Protein AF-A0A3B3TXC6-F1 (afdb_monomer_lite)

Radius of gyration: 25.76 Å; chains: 1; bounding box: 23×34×80 Å

Sequence (68 aa):
MKSKICSKLRHTKRNPISSCDFLPTVPQVLQKCAEFIEQYGIVDGIYRLSGVTSNIQRLRYSRQEKDV

InterPro domains:
  IPR000198 Rho GTPase-activating protein domain [PF00620] (27-62)
  IPR000198 Rho GTPase-activating protein domain [PS50238] (7-68)
  IPR008936 Rho GTPase activation protein [G3DSA:1.10.555.10] (5-67)
  IPR008936 Rho GTPase activation protein [SSF48350] (25-62)
  IPR051576 PX Domain-Containing Rho GAP [PTHR15729] (26-60)

Foldseek 3Di:
DDDDDDDDPPPPPPDPPPPPPPDDDPPPVVVVVVVCCVVPNPDPCSVPDDDDPVVVVCVVVVVVVPPD

Secondary structure (DSSP, 8-state):
------------------TTS------HHHHHHHHHHHHH--STTTTTS---HHHHHHHHHHHGGG--

Organism: NCBI:txid48699

pLDDT: mean 74.04, std 16.96, range [46.84, 94.06]

Structure (mmCIF, N/CA/C/O backbone):
data_AF-A0A3B3TXC6-F1
#
_entry.id   AF-A0A3B3TXC6-F1
#
loop_
_atom_site.group_PDB
_atom_site.id
_atom_site.type_symbol
_atom_site.label_atom_id
_atom_site.label_alt_id
_atom_site.label_comp_id
_atom_site.label_asym_id
_atom_site.label_entity_id
_atom_site.label_seq_id
_atom_site.pdbx_PDB_ins_code
_atom_site.Cartn_x
_atom_site.Cartn_y
_atom_site.Cartn_z
_atom_site.occupancy
_atom_site.B_iso_or_equiv
_atom_site.auth_seq_id
_atom_site.auth_comp_id
_atom_site.auth_asym_id
_atom_site.auth_atom_id
_atom_site.pdbx_PDB_model_num
ATOM 1 N N . MET A 1 1 ? -0.556 -2.917 72.325 1.00 55.69 1 MET A N 1
ATOM 2 C CA . MET A 1 1 ? 0.290 -3.354 71.191 1.00 55.69 1 MET A CA 1
ATOM 3 C C . MET A 1 1 ? -0.576 -3.664 69.969 1.00 55.69 1 MET A C 1
ATOM 5 O O . MET A 1 1 ? -1.005 -4.796 69.823 1.00 55.69 1 MET A O 1
ATOM 9 N N . LYS A 1 2 ? -0.851 -2.679 69.103 1.00 50.81 2 LYS A N 1
ATOM 10 C CA . LYS A 1 2 ? -1.191 -2.893 67.683 1.00 50.81 2 LYS A CA 1
ATOM 11 C C . LYS A 1 2 ? -0.592 -1.720 66.917 1.00 50.81 2 LYS A C 1
ATOM 13 O O . LYS A 1 2 ? -1.048 -0.587 67.015 1.00 50.81 2 LYS A O 1
ATOM 18 N N . SER A 1 3 ? 0.552 -2.007 66.320 1.00 46.84 3 SER A N 1
ATOM 19 C CA . SER A 1 3 ? 1.403 -1.075 65.601 1.00 46.84 3 SER A CA 1
ATOM 20 C C . SER A 1 3 ? 0.848 -0.862 64.192 1.00 46.84 3 SER A C 1
ATOM 22 O O . SER A 1 3 ? 0.437 -1.834 63.571 1.00 46.84 3 SER A O 1
ATOM 24 N N . LYS A 1 4 ? 0.901 0.399 63.738 1.00 60.66 4 LYS A N 1
ATOM 25 C CA . LYS A 1 4 ? 1.051 0.899 62.357 1.00 60.66 4 LYS A CA 1
ATOM 26 C C . LYS A 1 4 ? 0.153 0.299 61.269 1.00 60.66 4 LYS A C 1
ATOM 28 O O . LYS A 1 4 ? 0.317 -0.859 60.940 1.00 60.66 4 LYS A O 1
ATOM 33 N N . ILE A 1 5 ? -0.595 1.151 60.559 1.00 58.28 5 ILE A N 1
ATOM 34 C CA . ILE A 1 5 ? -0.609 1.172 59.083 1.00 58.28 5 ILE A CA 1
ATOM 35 C C . ILE A 1 5 ? -1.187 2.506 58.568 1.00 58.28 5 ILE A C 1
ATOM 37 O O . ILE A 1 5 ? -2.191 3.010 59.055 1.00 58.28 5 ILE A O 1
ATOM 41 N N . CYS A 1 6 ? -0.493 3.030 57.556 1.00 51.00 6 CYS A N 1
ATOM 42 C CA . CYS A 1 6 ? -0.850 4.076 56.593 1.00 51.00 6 CYS A CA 1
ATOM 43 C C . CYS A 1 6 ? -0.992 5.541 57.051 1.00 51.00 6 CYS A C 1
ATOM 45 O O . CYS A 1 6 ? -2.054 6.149 57.130 1.00 51.00 6 CYS A O 1
ATOM 47 N N . SER A 1 7 ? 0.183 6.135 57.223 1.00 55.00 7 SER A N 1
ATOM 48 C CA . SER A 1 7 ? 0.556 7.505 56.875 1.00 55.00 7 SER A CA 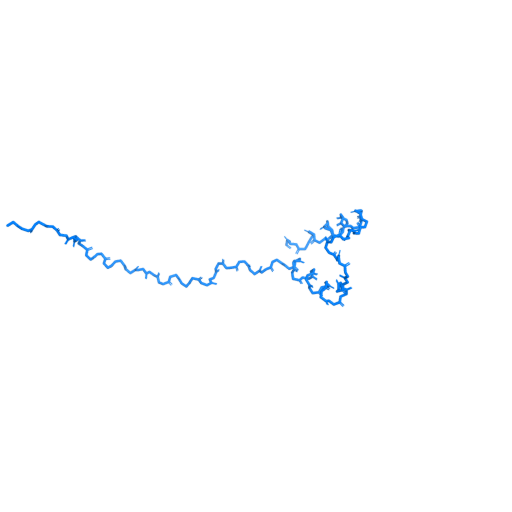1
ATOM 49 C C . SER A 1 7 ? -0.189 8.159 55.692 1.00 55.00 7 SER A C 1
ATOM 51 O O . SER A 1 7 ? -0.112 7.676 54.569 1.00 55.00 7 SER A O 1
ATOM 53 N N . LYS A 1 8 ? -0.718 9.365 55.957 1.00 60.34 8 LYS A N 1
ATOM 54 C CA . LYS A 1 8 ? -0.974 10.492 55.032 1.00 60.34 8 LYS A CA 1
ATOM 55 C C . LYS A 1 8 ? -1.836 10.178 53.795 1.00 60.34 8 LYS A C 1
ATOM 57 O O . LYS A 1 8 ? -1.324 9.836 52.731 1.00 60.34 8 LYS A O 1
ATOM 62 N N . LEU A 1 9 ? -3.123 10.527 53.887 1.00 58.50 9 LEU A N 1
ATOM 63 C CA . LEU A 1 9 ? -3.902 10.968 52.728 1.00 58.50 9 LEU A CA 1
ATOM 64 C C . LEU A 1 9 ? -3.266 12.247 52.156 1.00 58.50 9 LEU A C 1
ATOM 66 O O . LEU A 1 9 ? -3.617 13.366 52.522 1.00 58.50 9 LEU A O 1
ATOM 70 N N . ARG A 1 10 ? -2.292 12.087 51.257 1.00 55.66 10 ARG A N 1
ATOM 71 C CA . ARG A 1 10 ? -1.925 13.139 50.308 1.00 55.66 10 ARG A CA 1
ATOM 72 C C . ARG A 1 10 ? -3.018 13.172 49.250 1.00 55.66 10 ARG A C 1
ATOM 74 O O . ARG A 1 10 ? -2.946 12.452 48.260 1.00 55.66 10 ARG A O 1
ATOM 81 N N . HIS A 1 11 ? -4.024 14.014 49.459 1.00 52.25 11 HIS A N 1
ATOM 82 C CA . HIS A 1 11 ? -4.881 14.486 48.377 1.00 52.25 11 HIS A CA 1
ATOM 83 C C . HIS A 1 11 ? -4.060 15.413 47.470 1.00 52.25 11 HIS A C 1
ATOM 85 O O . HIS A 1 11 ? -4.246 16.625 47.453 1.00 52.25 11 HIS A O 1
ATOM 91 N N . THR A 1 12 ? -3.110 14.856 46.719 1.00 54.22 12 THR A N 1
ATOM 92 C CA . THR A 1 12 ? -2.668 15.513 45.496 1.00 54.22 12 THR A CA 1
ATOM 93 C C . THR A 1 12 ? -3.797 15.315 44.495 1.00 54.22 12 THR A C 1
ATOM 95 O O . THR A 1 12 ? -4.150 14.183 44.156 1.00 54.22 12 THR A O 1
ATOM 98 N N . LYS A 1 13 ? -4.419 16.416 44.057 1.00 50.97 13 LYS A N 1
ATOM 99 C CA . LYS A 1 13 ? -5.231 16.431 42.839 1.00 50.97 13 LYS A CA 1
ATOM 100 C C . LYS A 1 13 ? -4.382 15.796 41.738 1.00 50.97 13 LYS A C 1
ATOM 102 O O . LYS A 1 13 ? -3.487 16.440 41.197 1.00 50.97 13 LYS A O 1
ATOM 107 N N . ARG A 1 14 ? -4.641 14.531 41.409 1.00 52.88 14 ARG A N 1
ATOM 108 C CA . ARG A 1 14 ? -4.285 14.025 40.090 1.00 52.88 14 ARG A CA 1
ATOM 109 C C . ARG A 1 14 ? -5.158 14.818 39.130 1.00 52.88 14 ARG A C 1
ATOM 111 O O . ARG A 1 14 ? -6.375 14.660 39.138 1.00 52.88 14 ARG A O 1
ATOM 118 N N . ASN A 1 15 ? -4.537 15.730 38.385 1.00 53.56 15 ASN A N 1
ATOM 119 C CA . ASN A 1 15 ? -5.129 16.259 37.166 1.00 53.56 15 ASN A CA 1
ATOM 120 C C . ASN A 1 15 ? -5.635 15.051 36.366 1.00 53.56 15 ASN A C 1
ATOM 122 O O . ASN A 1 15 ? -4.858 14.103 36.196 1.00 53.56 15 ASN A O 1
ATOM 126 N N . PRO A 1 16 ? -6.903 15.022 35.927 1.00 48.72 16 PRO A N 1
ATOM 127 C CA . PRO A 1 16 ? -7.331 14.026 34.972 1.00 48.72 16 PRO A CA 1
ATOM 128 C C . PRO A 1 16 ? -6.611 14.384 33.678 1.00 48.72 16 PRO A C 1
ATOM 130 O O . PRO A 1 16 ? -7.065 15.218 32.901 1.00 48.72 16 PRO A O 1
ATOM 133 N N . ILE A 1 17 ? -5.427 13.812 33.484 1.00 57.50 17 ILE A N 1
ATOM 134 C CA . ILE A 1 17 ? -4.861 13.711 32.153 1.00 57.50 17 ILE A CA 1
ATOM 135 C C . ILE A 1 17 ? -5.862 12.812 31.431 1.00 57.50 17 ILE A C 1
ATOM 137 O O . ILE A 1 17 ? -5.921 11.608 31.687 1.00 57.50 17 ILE A O 1
ATOM 141 N N . SER A 1 18 ? -6.737 13.449 30.651 1.00 57.25 18 SER A N 1
ATOM 142 C CA . SER A 1 18 ? -7.440 12.854 29.520 1.00 57.25 18 SER A CA 1
ATOM 143 C C . SER A 1 18 ? -6.468 11.879 28.859 1.00 57.25 18 SER A C 1
ATOM 145 O O . SER A 1 18 ? -5.468 12.281 28.272 1.00 57.25 18 SER A O 1
ATOM 147 N N . SER A 1 19 ? -6.685 10.584 29.063 1.00 55.22 19 SER A N 1
ATOM 148 C CA . SER A 1 19 ? -5.786 9.523 28.601 1.00 55.22 19 SER A CA 1
ATOM 149 C C . SER A 1 19 ? -5.998 9.200 27.118 1.00 55.22 19 SER A C 1
ATOM 151 O O . SER A 1 19 ? -5.590 8.137 26.662 1.00 55.22 19 SER A O 1
ATOM 153 N N . CYS A 1 20 ? -6.617 10.105 26.354 1.00 50.44 20 CYS A N 1
ATOM 154 C CA . CYS A 1 20 ? -6.997 9.868 24.963 1.00 50.44 20 CYS A CA 1
ATOM 155 C C . CYS A 1 20 ? -6.216 10.666 23.907 1.00 50.44 20 CYS A C 1
ATOM 157 O O . CYS A 1 20 ? -6.389 10.370 22.731 1.00 50.44 20 CYS A O 1
ATOM 159 N N . ASP A 1 21 ? -5.301 11.574 24.262 1.00 57.47 21 ASP A N 1
ATOM 160 C CA . ASP A 1 21 ? -4.717 12.485 23.254 1.00 57.47 21 ASP A CA 1
ATOM 161 C C . ASP A 1 21 ? -3.270 12.161 22.826 1.00 57.47 21 ASP A C 1
ATOM 163 O O . ASP A 1 21 ? -2.632 12.960 22.147 1.00 57.47 21 ASP A O 1
ATOM 167 N N . PHE A 1 22 ? -2.735 10.981 23.169 1.00 56.44 22 PHE A N 1
ATOM 168 C CA . PHE A 1 22 ? -1.425 10.522 22.668 1.00 56.44 22 PHE A CA 1
ATOM 169 C C . PHE A 1 22 ? -1.534 9.283 21.772 1.00 56.44 22 PHE A C 1
ATOM 171 O O . PHE A 1 22 ? -0.752 8.342 21.899 1.00 56.44 22 PHE A O 1
ATOM 178 N N . LEU A 1 23 ? -2.507 9.252 20.860 1.00 59.09 23 LEU A N 1
ATOM 179 C CA . LEU A 1 23 ? -2.403 8.357 19.712 1.00 59.09 23 LEU A CA 1
ATOM 180 C C . LEU A 1 23 ? -1.923 9.185 18.518 1.00 59.09 23 LEU A C 1
ATOM 182 O O . LEU A 1 23 ? -2.663 10.064 18.076 1.00 59.09 23 LEU A O 1
ATOM 186 N N . PRO A 1 24 ? -0.715 8.951 17.974 1.00 60.19 24 PRO A N 1
ATOM 187 C CA . PRO A 1 24 ? -0.397 9.493 16.668 1.00 60.19 24 PRO A CA 1
ATOM 188 C C . PRO A 1 24 ? -1.428 8.926 15.693 1.00 60.19 24 PRO A C 1
ATOM 190 O O . PRO A 1 24 ? -1.533 7.710 15.515 1.00 60.19 24 PRO A O 1
ATOM 193 N N . THR A 1 25 ? -2.227 9.812 15.106 1.00 75.56 25 THR A N 1
ATOM 194 C CA . THR A 1 25 ? -3.106 9.510 13.981 1.00 75.56 25 THR A CA 1
ATOM 195 C C . THR A 1 25 ? -2.315 8.662 12.986 1.00 75.56 25 THR A C 1
ATOM 197 O O . THR A 1 25 ? -1.208 9.043 12.608 1.00 75.56 25 THR A O 1
ATOM 200 N N . VAL A 1 26 ? -2.836 7.484 12.627 1.00 83.94 26 VAL A N 1
ATOM 201 C CA . VAL A 1 26 ? -2.132 6.487 11.802 1.00 83.94 26 VAL A CA 1
ATOM 202 C C . VAL A 1 26 ? -1.435 7.176 10.617 1.00 83.94 26 VAL A C 1
ATOM 204 O O . VAL A 1 26 ? -2.105 7.934 9.912 1.00 83.94 26 VAL A O 1
ATOM 207 N N . PRO A 1 27 ? -0.135 6.931 10.361 1.00 87.38 27 PRO A N 1
ATOM 208 C CA . PRO A 1 27 ? 0.587 7.562 9.260 1.00 87.38 27 PRO A CA 1
ATOM 209 C C . PRO A 1 27 ? -0.173 7.469 7.933 1.00 87.38 27 PRO A C 1
ATOM 211 O O . PRO A 1 27 ? -0.656 6.396 7.562 1.00 87.38 27 PRO A O 1
ATOM 214 N N . GLN A 1 28 ? -0.248 8.574 7.186 1.00 85.25 28 GLN A N 1
ATOM 215 C CA . GLN A 1 28 ? -1.028 8.640 5.941 1.00 85.25 28 GLN A CA 1
ATOM 216 C C . GLN A 1 28 ? -0.593 7.595 4.905 1.00 85.25 28 GLN A C 1
ATOM 218 O O . GLN A 1 28 ? -1.414 7.115 4.123 1.00 85.25 28 GLN A O 1
ATOM 223 N N . VAL A 1 29 ? 0.691 7.217 4.900 1.00 89.38 29 VAL A N 1
ATOM 224 C CA . VAL A 1 29 ? 1.206 6.133 4.052 1.00 89.38 29 VAL A CA 1
ATOM 225 C C . VAL A 1 29 ? 0.498 4.811 4.338 1.00 89.38 29 VAL A C 1
ATOM 227 O O . VAL A 1 29 ? 0.093 4.130 3.403 1.00 89.38 29 VAL A O 1
ATOM 230 N N . LEU A 1 30 ? 0.276 4.482 5.612 1.00 90.12 30 LEU A N 1
ATOM 231 C CA . LEU A 1 30 ? -0.385 3.242 6.006 1.00 90.12 30 LEU A CA 1
ATOM 232 C C . LEU A 1 30 ? -1.869 3.282 5.652 1.00 90.12 30 LEU A C 1
ATOM 234 O O . LEU A 1 30 ? -2.367 2.309 5.098 1.00 90.12 30 LEU A O 1
ATOM 238 N N . GLN A 1 31 ? -2.542 4.416 5.881 1.00 89.19 31 GLN A N 1
ATOM 239 C CA . GLN A 1 31 ? -3.950 4.581 5.499 1.00 89.19 31 GLN A CA 1
ATOM 240 C C . GLN A 1 31 ? -4.141 4.372 3.991 1.00 89.19 31 GLN A C 1
ATOM 242 O O . GLN A 1 31 ? -4.968 3.575 3.562 1.00 89.19 31 GLN A O 1
ATOM 247 N N . LYS A 1 32 ? -3.315 5.026 3.168 1.00 89.31 32 LYS A N 1
ATOM 248 C CA . LYS A 1 32 ? -3.449 4.974 1.706 1.00 89.31 32 LYS A CA 1
ATOM 249 C C . LYS A 1 32 ? -3.028 3.634 1.111 1.00 89.31 32 LYS A C 1
ATOM 251 O O . LYS A 1 32 ? -3.632 3.191 0.138 1.00 89.31 32 LYS A O 1
ATOM 256 N N . CYS A 1 33 ? -2.013 2.979 1.675 1.00 91.75 33 CYS A N 1
ATOM 257 C CA . CYS A 1 33 ? -1.656 1.622 1.271 1.00 91.75 33 CYS A CA 1
ATOM 258 C C . CYS A 1 33 ? -2.747 0.612 1.650 1.00 91.75 33 CYS A C 1
ATOM 260 O O . CYS A 1 33 ? -3.043 -0.259 0.837 1.00 91.75 33 CYS A O 1
ATOM 262 N N . ALA A 1 34 ? -3.359 0.745 2.832 1.00 91.19 34 ALA A N 1
ATOM 263 C CA . ALA A 1 34 ? -4.463 -0.114 3.257 1.00 91.19 34 ALA A CA 1
ATOM 264 C C . ALA A 1 34 ? -5.677 0.033 2.327 1.00 91.19 34 ALA A C 1
ATOM 266 O O . ALA A 1 34 ? -6.102 -0.963 1.747 1.00 91.19 34 ALA A O 1
ATOM 267 N N . GLU A 1 35 ? -6.133 1.268 2.074 1.00 92.69 35 GLU A N 1
ATOM 268 C CA . GLU A 1 35 ? -7.228 1.551 1.129 1.00 92.69 35 GLU A CA 1
ATOM 269 C C . GLU A 1 35 ? -6.965 0.921 -0.254 1.00 92.69 35 GLU A C 1
ATOM 271 O O . GLU A 1 35 ? -7.847 0.317 -0.858 1.00 92.69 35 GLU A O 1
ATOM 276 N N . PHE A 1 36 ? -5.735 1.030 -0.769 1.00 91.88 36 PHE A N 1
ATOM 277 C CA . PHE A 1 36 ? -5.383 0.478 -2.078 1.00 91.88 36 PHE A CA 1
ATOM 278 C C . PHE A 1 36 ? -5.457 -1.056 -2.113 1.00 91.88 36 PHE A C 1
ATOM 280 O O . PHE A 1 36 ? -5.964 -1.632 -3.077 1.00 91.88 36 PHE A O 1
ATOM 287 N N . ILE A 1 37 ? -4.960 -1.729 -1.074 1.00 92.19 37 ILE A N 1
ATOM 288 C CA . ILE A 1 37 ? -4.978 -3.196 -1.003 1.00 92.19 37 ILE A CA 1
ATOM 289 C C . ILE A 1 37 ? -6.411 -3.708 -0.834 1.00 92.19 37 ILE A C 1
ATOM 291 O O . ILE A 1 37 ? -6.770 -4.702 -1.461 1.00 92.19 37 ILE A O 1
ATOM 295 N N . GLU A 1 38 ? -7.247 -3.018 -0.059 1.00 92.38 38 GLU A N 1
ATOM 296 C CA . GLU A 1 38 ? -8.661 -3.376 0.104 1.00 92.38 38 GLU A CA 1
ATOM 297 C C . GLU A 1 38 ? -9.437 -3.307 -1.218 1.00 92.38 38 GLU A C 1
ATOM 299 O O . GLU A 1 38 ? -10.280 -4.162 -1.475 1.00 92.38 38 GLU A O 1
ATOM 304 N N . GLN A 1 39 ? -9.142 -2.322 -2.072 1.00 92.56 39 GLN A N 1
ATOM 305 C CA . GLN A 1 39 ? -9.846 -2.146 -3.347 1.00 92.56 39 GLN A CA 1
ATOM 306 C C . GLN A 1 39 ? -9.307 -3.034 -4.479 1.00 92.56 39 GLN A C 1
ATOM 308 O O . GLN A 1 39 ? -10.083 -3.508 -5.305 1.00 92.56 39 GLN A O 1
ATOM 313 N N . TYR A 1 40 ? -7.989 -3.254 -4.547 1.00 90.06 40 TYR A N 1
ATOM 314 C CA . TYR A 1 40 ? -7.342 -3.870 -5.721 1.00 90.06 40 TYR A CA 1
ATOM 315 C C . TYR A 1 40 ? -6.535 -5.131 -5.411 1.00 90.06 40 TYR A C 1
ATOM 317 O O . TYR A 1 40 ? -6.075 -5.814 -6.325 1.00 90.06 40 TYR A O 1
ATOM 325 N N . GLY A 1 41 ? -6.307 -5.415 -4.134 1.00 83.38 41 GLY A N 1
ATOM 326 C CA . GLY A 1 41 ? -5.317 -6.377 -3.677 1.00 83.38 41 GLY A CA 1
ATOM 327 C C . GLY A 1 41 ? -5.902 -7.565 -2.935 1.00 83.38 41 GLY A C 1
ATOM 328 O O . GLY A 1 41 ? -5.141 -8.227 -2.256 1.00 83.38 41 GLY A O 1
ATOM 329 N N . ILE A 1 42 ? -7.200 -7.864 -3.016 1.00 81.81 42 ILE A N 1
ATOM 330 C CA . ILE A 1 42 ? -7.766 -9.090 -2.426 1.00 81.81 42 ILE A CA 1
ATOM 331 C C . ILE A 1 42 ? -7.493 -10.270 -3.379 1.00 81.81 42 ILE A C 1
ATOM 333 O O . ILE A 1 42 ? -8.343 -10.646 -4.182 1.00 81.81 42 ILE A O 1
ATOM 337 N N . VAL A 1 43 ? -6.283 -10.835 -3.329 1.00 82.19 43 VAL A N 1
ATOM 338 C CA . VAL A 1 43 ? -5.906 -12.082 -4.030 1.00 82.19 43 VAL A CA 1
ATOM 339 C C . VAL A 1 43 ? -5.121 -13.026 -3.106 1.00 82.19 43 VAL A C 1
ATOM 341 O O . VAL A 1 43 ? -4.660 -12.637 -2.030 1.00 82.19 43 VAL A O 1
ATOM 344 N N . ASP A 1 44 ? -4.960 -14.292 -3.490 1.00 84.94 44 ASP A N 1
ATOM 345 C CA . ASP A 1 44 ? -4.241 -15.259 -2.656 1.00 84.94 44 ASP A CA 1
ATOM 346 C C . ASP A 1 44 ? -2.756 -14.898 -2.516 1.00 84.94 44 ASP A C 1
ATOM 348 O O . ASP A 1 44 ? -2.020 -14.741 -3.492 1.00 84.94 44 ASP A O 1
ATOM 352 N N . GLY A 1 45 ? -2.285 -14.790 -1.272 1.00 84.50 45 GLY A N 1
ATOM 353 C CA . GLY A 1 45 ? -0.869 -14.568 -0.981 1.00 84.50 45 GLY A CA 1
ATOM 354 C C . GLY A 1 45 ? -0.352 -13.158 -1.287 1.00 84.50 45 GLY A C 1
ATOM 355 O O . GLY A 1 45 ? 0.846 -12.999 -1.500 1.00 84.50 45 GLY A O 1
ATOM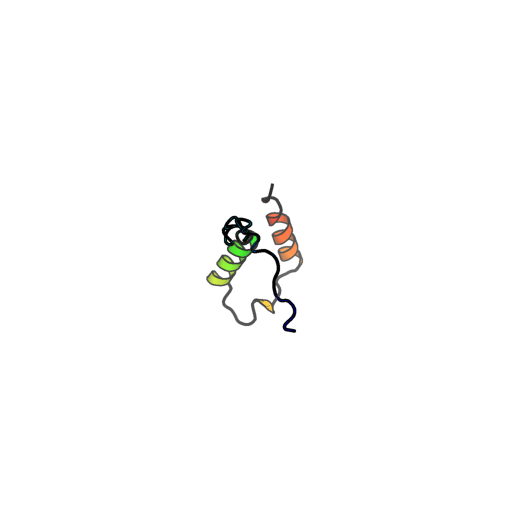 356 N N . ILE A 1 46 ? -1.201 -12.131 -1.255 1.00 87.56 46 ILE A N 1
ATOM 357 C CA . ILE A 1 46 ? -0.856 -10.719 -1.549 1.00 87.56 46 ILE A CA 1
ATOM 358 C C . ILE A 1 46 ? 0.324 -10.138 -0.777 1.00 87.56 46 ILE A C 1
ATOM 360 O O . ILE A 1 46 ? 1.041 -9.290 -1.291 1.00 87.56 46 ILE A O 1
ATOM 364 N N . TYR A 1 47 ? 0.547 -10.611 0.447 1.00 90.00 47 TYR A N 1
ATOM 365 C CA . TYR A 1 47 ? 1.677 -10.196 1.277 1.00 90.00 47 TYR A CA 1
ATOM 366 C C . TYR A 1 47 ? 2.881 -11.140 1.153 1.00 90.00 47 TYR A C 1
ATOM 368 O O . TYR A 1 47 ? 3.965 -10.827 1.637 1.00 90.00 47 TYR A O 1
ATOM 376 N N . ARG A 1 48 ? 2.696 -12.304 0.516 1.00 89.06 48 ARG A N 1
ATOM 377 C CA . ARG A 1 48 ? 3.744 -13.299 0.251 1.00 89.06 48 ARG A CA 1
ATOM 378 C C . ARG A 1 48 ? 4.415 -13.041 -1.096 1.00 89.06 48 ARG A C 1
ATOM 380 O O . ARG A 1 48 ? 5.631 -13.172 -1.208 1.00 89.06 48 ARG A O 1
ATOM 387 N N . LEU A 1 49 ? 3.627 -12.696 -2.113 1.00 86.25 49 LEU A N 1
ATOM 388 C CA . LEU A 1 49 ? 4.120 -12.327 -3.433 1.00 86.25 49 LEU A CA 1
ATOM 389 C C . LEU A 1 49 ? 4.648 -10.892 -3.383 1.00 86.25 49 LEU A C 1
ATOM 391 O O . LEU A 1 49 ? 3.963 -9.982 -2.930 1.00 86.25 49 LEU A O 1
ATOM 395 N N . SER A 1 50 ? 5.883 -10.688 -3.838 1.00 83.44 50 SER A N 1
ATOM 396 C CA . SER A 1 50 ? 6.497 -9.359 -3.902 1.00 83.44 50 SER A CA 1
ATOM 397 C C . SER A 1 50 ? 6.543 -8.857 -5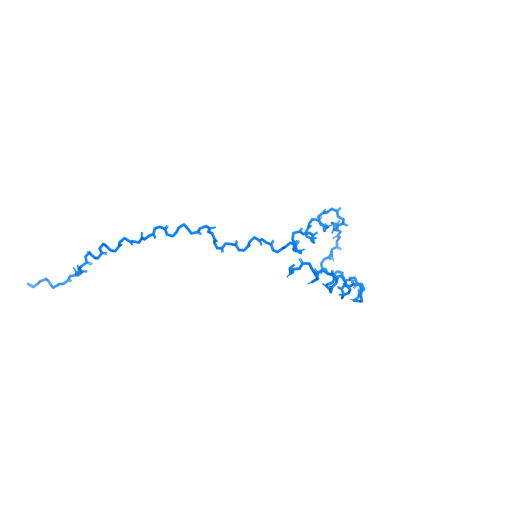.340 1.00 83.44 50 SER A C 1
ATOM 399 O O . SER A 1 50 ? 6.840 -9.614 -6.262 1.00 83.44 50 SER A O 1
ATOM 401 N N . GLY A 1 51 ? 6.272 -7.564 -5.524 1.00 86.00 51 GLY A N 1
ATOM 402 C CA . GLY A 1 51 ? 6.492 -6.878 -6.796 1.00 86.00 51 GLY A CA 1
ATOM 403 C C . GLY A 1 51 ? 7.980 -6.682 -7.109 1.00 86.00 51 GLY A C 1
ATOM 404 O O . GLY A 1 51 ? 8.855 -6.983 -6.299 1.00 86.00 51 GLY A O 1
ATOM 405 N N . VAL A 1 52 ? 8.277 -6.126 -8.286 1.00 94.06 52 VAL A N 1
ATOM 406 C CA . VAL A 1 52 ? 9.655 -5.822 -8.704 1.00 94.06 52 VAL A CA 1
ATOM 407 C C . VAL A 1 52 ? 10.307 -4.847 -7.714 1.00 94.06 52 VAL A C 1
ATOM 409 O O . VAL A 1 52 ? 9.785 -3.756 -7.475 1.00 94.06 52 VAL A O 1
ATOM 412 N N . THR A 1 53 ? 11.471 -5.214 -7.167 1.00 93.19 53 THR A N 1
ATOM 413 C CA . THR A 1 53 ? 12.184 -4.449 -6.126 1.00 93.19 53 THR A CA 1
ATOM 414 C C . THR A 1 53 ? 12.400 -2.981 -6.496 1.00 93.19 53 THR A C 1
ATOM 416 O O . THR A 1 53 ? 12.191 -2.101 -5.662 1.00 93.19 53 THR A O 1
ATOM 419 N N . SER A 1 54 ? 12.755 -2.698 -7.753 1.00 93.69 54 SER A N 1
ATOM 420 C CA . SER A 1 54 ? 12.967 -1.330 -8.245 1.00 93.69 54 SER A CA 1
ATOM 421 C C . SER A 1 54 ? 11.696 -0.477 -8.188 1.00 93.69 54 SER A C 1
ATOM 423 O O . SER A 1 54 ? 11.761 0.704 -7.850 1.00 93.69 54 SER A O 1
ATOM 425 N N . ASN A 1 55 ? 10.524 -1.066 -8.439 1.00 91.31 55 ASN A N 1
ATOM 426 C CA . ASN A 1 55 ? 9.245 -0.367 -8.330 1.00 91.31 55 ASN A CA 1
ATOM 427 C C . ASN A 1 55 ? 8.906 -0.063 -6.865 1.00 91.31 55 ASN A C 1
ATOM 429 O O . ASN A 1 55 ? 8.478 1.047 -6.557 1.00 91.31 55 ASN A O 1
ATOM 433 N N . ILE A 1 56 ? 9.152 -1.009 -5.952 1.00 91.12 56 ILE A N 1
ATOM 434 C CA . ILE A 1 56 ? 8.916 -0.826 -4.509 1.00 91.12 56 ILE A CA 1
ATOM 435 C C . ILE A 1 56 ? 9.818 0.279 -3.950 1.00 91.12 56 ILE A C 1
ATOM 437 O O . ILE A 1 56 ? 9.355 1.131 -3.193 1.00 91.12 56 ILE A O 1
ATOM 441 N N . GLN A 1 57 ? 11.097 0.286 -4.331 1.00 92.00 57 GLN A N 1
ATOM 442 C CA . GLN A 1 57 ? 12.039 1.325 -3.917 1.00 92.00 57 GLN A CA 1
ATOM 443 C C . GLN A 1 57 ? 11.588 2.702 -4.405 1.00 92.00 57 GLN A C 1
ATOM 445 O O . GLN A 1 57 ? 11.485 3.621 -3.595 1.00 92.00 57 GLN A O 1
ATOM 450 N N . ARG A 1 58 ? 11.228 2.834 -5.689 1.00 92.50 58 ARG A N 1
ATOM 451 C CA . ARG A 1 58 ? 10.687 4.091 -6.231 1.00 92.50 58 ARG A CA 1
ATOM 452 C C . ARG A 1 58 ? 9.452 4.548 -5.454 1.00 92.50 58 ARG A C 1
ATOM 454 O O . ARG A 1 58 ? 9.450 5.671 -4.973 1.00 92.50 58 ARG A O 1
ATOM 461 N N . LEU A 1 59 ? 8.463 3.675 -5.237 1.00 90.38 59 LEU A N 1
ATOM 462 C CA . LEU A 1 59 ? 7.247 4.000 -4.475 1.00 90.38 59 LEU A CA 1
ATOM 463 C C . LEU A 1 59 ? 7.544 4.515 -3.059 1.00 90.38 59 LEU A C 1
ATOM 465 O O . LEU A 1 59 ? 6.889 5.452 -2.605 1.00 90.38 59 LEU A O 1
ATOM 469 N N . ARG A 1 60 ? 8.532 3.929 -2.371 1.00 90.00 60 ARG A N 1
ATOM 470 C CA . ARG A 1 60 ? 8.950 4.369 -1.033 1.00 90.00 60 ARG A CA 1
ATOM 471 C C . ARG A 1 60 ? 9.539 5.774 -1.072 1.00 90.00 60 ARG A C 1
ATOM 473 O O . ARG A 1 60 ? 9.047 6.637 -0.355 1.00 90.00 60 ARG A O 1
ATOM 480 N N . TYR A 1 61 ? 10.534 6.013 -1.925 1.00 89.00 61 TYR A N 1
ATOM 481 C CA . TYR A 1 61 ? 11.207 7.313 -2.001 1.00 89.00 61 TYR A CA 1
A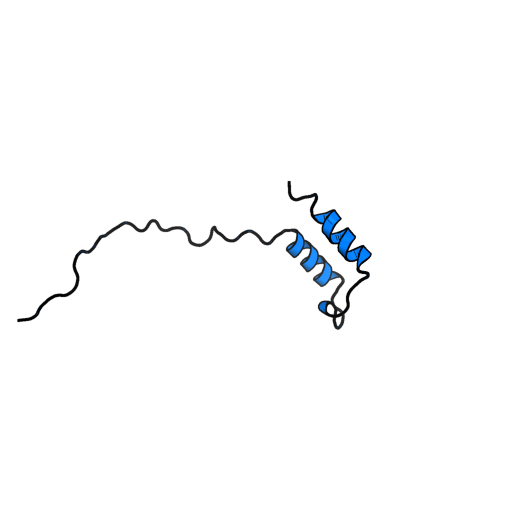TOM 482 C C . TYR A 1 61 ? 10.288 8.422 -2.527 1.00 89.00 61 TYR A C 1
ATOM 484 O O . TYR A 1 61 ? 10.292 9.514 -1.976 1.00 89.00 61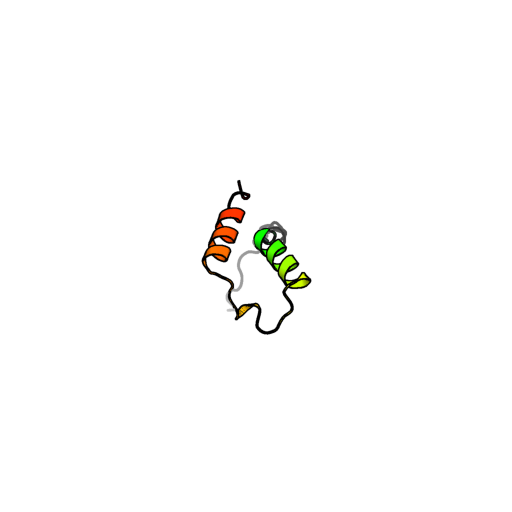 TYR A O 1
ATOM 492 N N . SER A 1 62 ? 9.427 8.131 -3.508 1.00 84.31 62 SER A N 1
ATOM 493 C CA . SER A 1 62 ? 8.450 9.098 -4.032 1.00 84.31 62 SER A CA 1
ATOM 494 C C . SER A 1 62 ? 7.398 9.531 -3.004 1.00 84.31 62 SER A C 1
ATOM 496 O O . SER A 1 62 ? 6.773 10.574 -3.173 1.00 84.31 62 SER A O 1
ATOM 498 N N . ARG A 1 63 ? 7.147 8.726 -1.961 1.00 72.56 63 ARG A N 1
ATOM 499 C CA . ARG A 1 63 ? 6.174 9.048 -0.905 1.00 72.56 63 ARG A CA 1
ATOM 500 C C . ARG A 1 63 ? 6.795 9.860 0.237 1.00 72.56 63 ARG A C 1
ATOM 502 O O . ARG A 1 63 ? 6.070 10.618 0.866 1.00 72.56 63 ARG A O 1
ATOM 509 N N . GLN A 1 64 ? 8.103 9.726 0.479 1.00 63.00 64 GLN A N 1
ATOM 510 C CA . GLN A 1 64 ? 8.808 10.405 1.580 1.00 63.00 64 GLN A CA 1
ATOM 511 C C . GLN A 1 64 ? 8.975 11.921 1.382 1.00 63.00 64 GLN A C 1
ATOM 513 O O . GLN A 1 64 ? 9.421 12.607 2.291 1.00 63.00 64 GLN A O 1
ATOM 518 N N . GLU A 1 65 ? 8.611 12.459 0.218 1.00 58.09 65 GLU A N 1
ATOM 519 C CA . GLU A 1 65 ? 8.729 13.890 -0.087 1.00 58.09 65 GLU A CA 1
ATOM 520 C C . GLU A 1 65 ? 7.554 14.734 0.447 1.00 58.09 65 GLU A C 1
ATOM 522 O O . GLU A 1 65 ? 7.604 15.957 0.391 1.00 58.09 65 GLU A O 1
ATOM 527 N N . LYS A 1 66 ? 6.486 14.116 0.979 1.00 53.47 66 LYS A N 1
ATOM 528 C CA . LYS A 1 66 ? 5.261 14.829 1.408 1.00 53.47 66 LYS A CA 1
ATOM 529 C C . LYS A 1 66 ? 5.079 14.993 2.921 1.00 53.47 66 LYS A C 1
ATOM 531 O O . LYS A 1 66 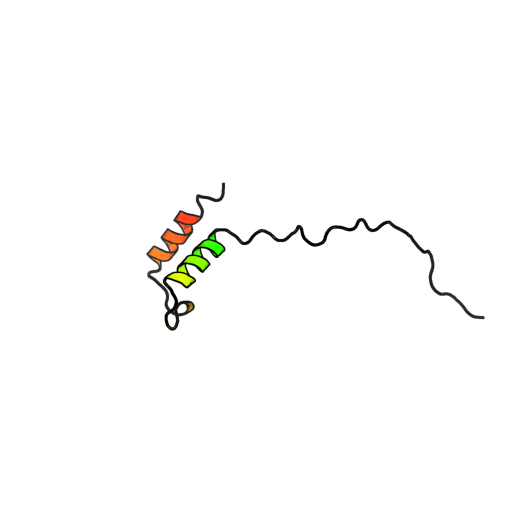? 3.999 15.388 3.345 1.00 53.47 66 LYS A O 1
ATOM 536 N N . ASP A 1 67 ? 6.116 14.726 3.708 1.00 53.47 67 ASP A N 1
ATOM 537 C CA . ASP A 1 67 ? 6.110 14.877 5.170 1.00 53.47 67 ASP A CA 1
ATOM 538 C C . ASP A 1 67 ? 7.075 16.005 5.634 1.00 53.47 67 ASP A C 1
ATOM 540 O O . ASP A 1 67 ? 7.850 15.813 6.572 1.00 53.47 67 ASP A O 1
ATOM 544 N N . VAL A 1 68 ? 7.049 17.170 4.960 1.00 49.50 68 VAL A N 1
ATOM 545 C CA . VAL A 1 68 ? 7.622 18.470 5.400 1.00 49.50 68 VAL A CA 1
ATOM 546 C C . VAL A 1 68 ? 6.558 19.554 5.299 1.00 49.50 68 VAL A C 1
ATOM 548 O O . VAL A 1 68 ? 5.887 19.612 4.244 1.00 49.50 68 VAL A O 1
#